Protein AF-A0A3C0A7H7-F1 (afdb_monomer_lite)

Sequence (108 aa):
REETQQPQPKNATREKEHKYDLIEKFINEKPKIKTLKNNTQQQNTPQEDSKPSNSLMTETLAKVYLQQKNYKKAIQAYKILILKNPEKSGFFADQIRAVEKLINTQES

Secondary structure (DSSP, 8-state):
----------HHHHHHHHHHHHHHHHHHH---------------------SPPGGG--HHHHHHHHHTT-HHHHHHHHHHHHHH-GGGHHHHHHHHHHHHHHHHHH--

Radius of gyration: 22.7 Å; chains: 1; bounding box: 66×71×39 Å

Structure (mmCIF, N/CA/C/O backbone):
data_AF-A0A3C0A7H7-F1
#
_entry.id   AF-A0A3C0A7H7-F1
#
loop_
_atom_site.group_PDB
_atom_site.id
_atom_site.type_symbol
_atom_site.label_atom_id
_atom_site.label_alt_id
_atom_site.label_comp_id
_atom_site.label_asym_id
_atom_site.label_entity_id
_atom_site.label_seq_id
_atom_site.pdbx_PDB_ins_code
_atom_site.Cartn_x
_atom_site.Cartn_y
_atom_site.Cartn_z
_atom_site.occupancy
_atom_site.B_iso_or_equiv
_atom_site.auth_seq_id
_atom_site.auth_comp_id
_atom_site.auth_asym_id
_atom_site.auth_atom_id
_atom_site.pdbx_PDB_model_num
ATOM 1 N N . ARG A 1 1 ? 44.644 -35.200 0.551 1.00 48.91 1 ARG A N 1
ATOM 2 C CA . ARG A 1 1 ? 43.244 -34.815 0.844 1.00 48.91 1 ARG A CA 1
ATOM 3 C C . ARG A 1 1 ? 43.272 -33.318 1.064 1.00 48.91 1 ARG A C 1
ATOM 5 O O . ARG A 1 1 ? 43.781 -32.895 2.088 1.00 48.91 1 ARG A O 1
ATOM 12 N N . GLU A 1 2 ? 42.888 -32.548 0.054 1.00 42.66 2 GLU A N 1
ATOM 13 C CA . GLU A 1 2 ? 42.773 -31.096 0.173 1.00 42.66 2 GLU A CA 1
ATOM 14 C C . GLU A 1 2 ? 41.460 -30.772 0.893 1.00 42.66 2 GLU A C 1
ATOM 16 O O . GLU A 1 2 ? 40.390 -31.191 0.453 1.00 42.66 2 GLU A O 1
ATOM 21 N N . GLU A 1 3 ? 41.547 -30.082 2.028 1.00 47.44 3 GLU A N 1
ATOM 22 C CA . GLU A 1 3 ? 40.398 -29.483 2.703 1.00 47.44 3 GLU A CA 1
ATOM 23 C C . GLU A 1 3 ? 40.114 -28.119 2.066 1.00 47.44 3 GLU A C 1
ATOM 25 O O . GLU A 1 3 ? 40.786 -27.124 2.328 1.00 47.44 3 GLU A O 1
ATOM 30 N N . THR A 1 4 ? 39.108 -28.065 1.196 1.00 38.62 4 THR A N 1
ATOM 31 C CA . THR A 1 4 ? 38.543 -26.813 0.682 1.00 38.62 4 THR A CA 1
ATOM 32 C C . THR A 1 4 ? 37.839 -26.043 1.801 1.00 38.62 4 THR A C 1
ATOM 34 O O . THR A 1 4 ? 36.732 -26.390 2.216 1.00 38.62 4 THR A O 1
ATOM 37 N N . GLN A 1 5 ? 38.464 -24.960 2.264 1.00 45.47 5 GLN A N 1
ATOM 38 C CA . GLN A 1 5 ? 37.854 -23.964 3.141 1.00 45.47 5 GLN A CA 1
ATOM 39 C C . GLN A 1 5 ? 36.931 -23.044 2.315 1.00 45.47 5 GLN A C 1
ATOM 41 O O . GLN A 1 5 ? 37.392 -22.263 1.485 1.00 45.47 5 GLN A O 1
ATOM 46 N N . GLN A 1 6 ? 35.615 -23.126 2.533 1.00 43.09 6 GLN A N 1
ATOM 47 C CA . GLN A 1 6 ? 34.636 -22.199 1.948 1.00 43.09 6 GLN A CA 1
ATOM 48 C C . GLN A 1 6 ? 34.679 -20.830 2.664 1.00 43.09 6 GLN A C 1
ATOM 50 O O . GLN A 1 6 ? 34.637 -20.796 3.898 1.00 43.09 6 GLN A O 1
ATOM 55 N N . PRO A 1 7 ? 34.698 -19.685 1.954 1.00 45.00 7 PRO A N 1
ATOM 56 C CA . PRO A 1 7 ? 34.554 -18.3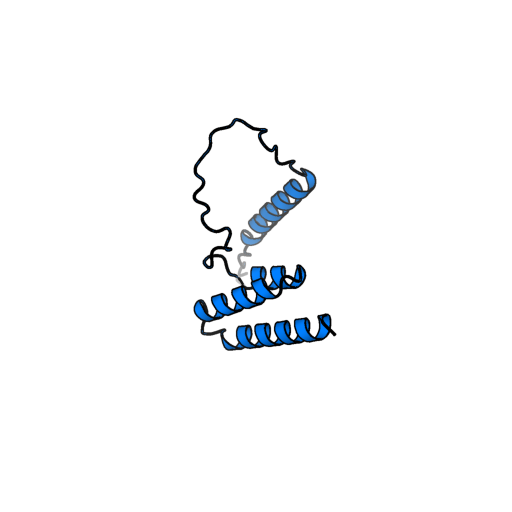72 2.576 1.00 45.00 7 PRO A CA 1
ATOM 57 C C . PRO A 1 7 ? 33.072 -18.053 2.844 1.00 45.00 7 PRO A C 1
ATOM 59 O O . PRO A 1 7 ? 32.287 -17.842 1.924 1.00 45.00 7 PRO A O 1
ATOM 62 N N . GLN A 1 8 ? 32.682 -17.986 4.120 1.00 52.12 8 GLN A N 1
ATOM 63 C CA . GLN A 1 8 ? 31.352 -17.519 4.535 1.00 52.12 8 GLN A CA 1
ATOM 64 C C . GLN A 1 8 ? 31.192 -15.987 4.375 1.00 52.12 8 GLN A C 1
ATOM 66 O O . GLN A 1 8 ? 32.139 -15.246 4.667 1.00 52.12 8 GLN A O 1
ATOM 71 N N . PRO A 1 9 ? 30.005 -15.475 3.981 1.00 45.09 9 PRO A N 1
ATOM 72 C CA . PRO A 1 9 ? 29.755 -14.055 3.723 1.00 45.09 9 PRO A CA 1
ATOM 73 C C . PRO A 1 9 ? 29.454 -13.295 5.028 1.00 45.09 9 PRO A C 1
ATOM 75 O O . PRO A 1 9 ? 28.311 -13.059 5.403 1.00 45.09 9 PRO A O 1
ATOM 78 N N . LYS A 1 10 ? 30.505 -12.882 5.733 1.00 54.34 10 LYS A N 1
ATOM 79 C CA . LYS A 1 10 ? 30.457 -12.219 7.055 1.00 54.34 10 LYS A CA 1
ATOM 80 C C . LYS A 1 10 ? 30.063 -10.728 7.042 1.00 54.34 10 LYS A C 1
ATOM 82 O O . LYS A 1 10 ? 29.903 -10.136 8.107 1.00 54.34 10 LYS A O 1
ATOM 87 N N . ASN A 1 11 ? 29.864 -10.120 5.868 1.00 54.22 11 ASN A N 1
ATOM 88 C CA . ASN A 1 11 ? 29.652 -8.668 5.749 1.00 54.22 11 ASN A CA 1
ATOM 89 C C . ASN A 1 11 ? 28.179 -8.233 5.639 1.00 54.22 11 ASN A C 1
ATOM 91 O O . ASN A 1 11 ? 27.854 -7.121 6.040 1.00 54.22 11 ASN A O 1
ATOM 95 N N . ALA A 1 12 ? 27.267 -9.087 5.160 1.00 54.72 12 ALA A N 1
ATOM 96 C CA . ALA A 1 12 ? 25.857 -8.709 4.981 1.00 54.72 12 ALA A CA 1
ATOM 97 C C . ALA A 1 12 ? 25.056 -8.657 6.300 1.00 54.72 12 ALA A C 1
ATOM 99 O O . ALA A 1 12 ? 24.012 -8.006 6.371 1.00 54.72 12 ALA A O 1
ATOM 100 N N . THR A 1 13 ? 25.528 -9.348 7.341 1.00 57.84 13 THR A N 1
ATOM 101 C CA . THR A 1 13 ? 24.860 -9.429 8.650 1.00 57.84 13 THR A CA 1
ATOM 102 C C . THR A 1 13 ? 25.094 -8.166 9.477 1.00 57.84 13 THR A C 1
ATOM 104 O O . THR A 1 13 ? 24.142 -7.610 10.017 1.00 57.84 13 THR A O 1
ATOM 107 N N . ARG A 1 14 ? 26.326 -7.639 9.460 1.00 63.53 14 ARG A N 1
ATOM 108 C CA . ARG A 1 14 ? 26.718 -6.458 10.246 1.00 63.53 14 ARG A CA 1
ATOM 109 C C . ARG A 1 14 ? 25.940 -5.207 9.850 1.00 63.53 14 ARG A C 1
ATOM 111 O O . ARG A 1 14 ? 25.470 -4.471 10.707 1.00 63.53 14 ARG A O 1
ATOM 118 N N . GLU A 1 15 ? 25.734 -4.974 8.553 1.00 68.25 15 GLU A N 1
ATOM 119 C CA . GLU A 1 15 ? 24.960 -3.810 8.100 1.00 68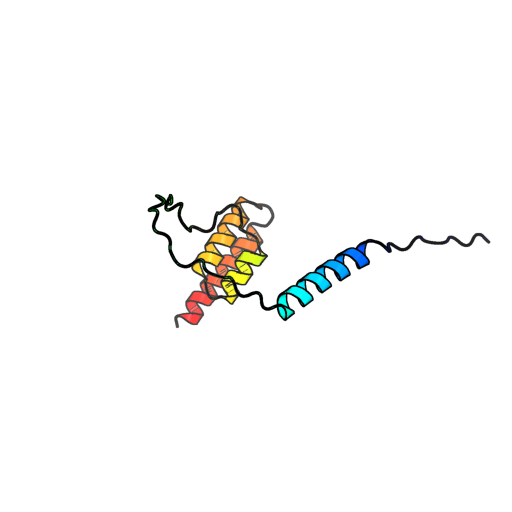.25 15 GLU A CA 1
ATOM 120 C C . GLU A 1 15 ? 23.484 -3.867 8.503 1.00 68.25 15 GLU A C 1
ATOM 122 O O . GLU A 1 15 ? 22.862 -2.825 8.712 1.00 68.25 15 GLU A O 1
ATOM 127 N N . LYS A 1 16 ? 22.901 -5.069 8.587 1.00 69.00 16 LYS A N 1
ATOM 128 C CA . LYS A 1 16 ? 21.521 -5.236 9.051 1.00 69.00 16 LYS A CA 1
ATOM 129 C C . LYS A 1 16 ? 21.433 -4.960 10.546 1.00 69.00 16 LYS A C 1
ATOM 131 O O . LYS A 1 16 ? 20.566 -4.189 10.938 1.00 69.00 16 LYS A O 1
ATOM 136 N N . GLU A 1 17 ? 22.349 -5.507 11.340 1.00 74.06 17 GLU A N 1
ATOM 137 C CA . GLU A 1 17 ? 22.434 -5.261 12.788 1.00 74.06 17 GLU A CA 1
ATOM 138 C C . GLU A 1 17 ? 22.562 -3.763 13.093 1.00 74.06 17 GLU A C 1
ATOM 140 O O . GLU A 1 17 ? 21.744 -3.214 13.826 1.00 74.06 17 GLU A O 1
ATOM 145 N N . HIS A 1 18 ? 23.459 -3.055 12.400 1.00 76.75 18 HIS A N 1
ATOM 146 C CA . HIS A 1 18 ? 23.602 -1.605 12.558 1.00 76.75 18 HIS A CA 1
ATOM 147 C C . HIS A 1 18 ? 22.331 -0.812 12.214 1.00 76.75 18 HIS A C 1
ATOM 149 O O . HIS A 1 18 ? 22.044 0.204 12.847 1.00 76.75 18 HIS A O 1
ATOM 155 N N . LYS A 1 19 ? 21.550 -1.250 11.217 1.00 76.62 19 LYS A N 1
ATOM 156 C CA . LYS A 1 19 ? 20.273 -0.605 10.867 1.00 76.62 19 LYS A CA 1
ATOM 157 C C . LYS A 1 19 ? 19.209 -0.858 11.935 1.00 76.62 19 LYS A C 1
ATOM 159 O O . LYS A 1 19 ? 18.469 0.068 12.255 1.00 76.62 19 LYS A O 1
ATOM 164 N N . TYR A 1 20 ? 19.149 -2.065 12.497 1.00 85.06 20 TYR A N 1
ATOM 165 C CA . TYR A 1 20 ? 18.241 -2.380 13.603 1.00 85.06 20 TYR A CA 1
ATOM 166 C C . TYR A 1 20 ? 18.574 -1.568 14.858 1.00 85.06 20 TYR A C 1
ATOM 168 O O . TYR A 1 20 ? 17.670 -0.977 15.445 1.00 85.06 20 TYR A O 1
ATOM 176 N N . ASP A 1 21 ? 19.856 -1.422 15.195 1.00 85.69 21 ASP A N 1
ATOM 177 C CA . ASP A 1 21 ? 20.290 -0.625 16.348 1.00 85.69 21 ASP A CA 1
ATOM 178 C C . ASP A 1 21 ? 19.887 0.853 16.235 1.00 85.69 21 ASP A C 1
ATOM 180 O O . ASP A 1 21 ? 19.507 1.483 17.223 1.00 85.69 21 ASP A O 1
ATOM 184 N N . LEU A 1 22 ? 19.952 1.430 15.031 1.00 83.69 22 LEU A N 1
ATOM 185 C CA . LEU A 1 22 ? 19.518 2.811 14.791 1.00 83.69 22 LEU A CA 1
ATOM 186 C C . LEU A 1 22 ? 18.003 2.974 14.946 1.00 83.69 22 LEU A C 1
ATOM 188 O O . LEU A 1 22 ? 17.547 3.996 15.462 1.00 83.69 22 LEU A O 1
ATOM 192 N N . ILE A 1 23 ? 17.228 1.971 14.529 1.00 82.75 23 ILE A N 1
ATOM 193 C CA . ILE A 1 23 ? 15.769 1.968 14.680 1.00 82.75 23 ILE A CA 1
ATOM 194 C C . ILE A 1 23 ? 15.394 1.861 16.164 1.00 82.75 23 ILE A C 1
ATOM 196 O O . ILE A 1 23 ? 14.577 2.648 16.639 1.00 82.75 23 ILE A O 1
ATOM 200 N N . GLU A 1 24 ? 16.028 0.957 16.912 1.00 84.94 24 GLU A N 1
ATOM 201 C CA . GLU A 1 24 ? 15.811 0.798 18.357 1.00 84.94 24 GLU A CA 1
ATOM 202 C C . GLU A 1 24 ? 16.156 2.074 19.131 1.00 84.94 24 GLU A C 1
ATOM 204 O O . GLU A 1 24 ? 15.384 2.537 19.975 1.00 84.94 24 GLU A O 1
ATOM 209 N N . LYS A 1 25 ? 17.284 2.715 18.805 1.00 86.12 25 LYS A N 1
ATOM 210 C CA . LYS A 1 25 ? 17.646 4.013 19.394 1.00 86.12 25 LYS A CA 1
ATOM 211 C C . LYS A 1 25 ? 16.594 5.078 19.104 1.00 86.12 25 LYS A C 1
ATOM 213 O O . LYS A 1 25 ? 16.183 5.784 20.018 1.00 86.12 25 LYS A O 1
ATOM 218 N N . PHE A 1 26 ? 16.093 5.147 17.873 1.00 84.19 26 PHE A N 1
ATOM 219 C CA . PHE A 1 26 ? 15.071 6.119 17.488 1.00 84.19 26 PHE A CA 1
ATOM 220 C C . PHE A 1 26 ? 13.738 5.923 18.234 1.00 84.19 26 PHE A C 1
ATOM 222 O O . PHE A 1 26 ? 13.127 6.897 18.679 1.00 84.19 26 PHE A O 1
ATOM 229 N N . ILE A 1 27 ? 13.290 4.673 18.408 1.00 82.69 27 ILE A N 1
ATOM 230 C CA . ILE A 1 27 ? 12.067 4.350 19.162 1.00 82.69 27 ILE A CA 1
ATOM 231 C C . ILE A 1 27 ? 12.222 4.734 20.641 1.00 82.69 27 ILE A C 1
ATOM 233 O O . ILE A 1 27 ? 11.293 5.292 21.234 1.00 82.69 27 ILE A O 1
ATOM 237 N N . ASN A 1 28 ? 13.398 4.485 21.224 1.00 81.25 28 ASN A N 1
ATOM 238 C CA . ASN A 1 28 ? 13.688 4.792 22.624 1.00 81.25 28 ASN A CA 1
ATOM 239 C C . ASN A 1 28 ? 13.865 6.295 22.889 1.00 81.25 28 ASN A C 1
ATOM 241 O O . ASN A 1 28 ? 13.389 6.795 23.908 1.00 81.25 28 ASN A O 1
ATOM 245 N N . GLU A 1 29 ? 14.487 7.033 21.967 1.00 79.06 29 GLU A N 1
ATOM 246 C CA . GLU A 1 29 ? 14.738 8.471 22.124 1.00 79.06 29 GLU A CA 1
ATOM 247 C C . GLU A 1 29 ? 13.469 9.331 22.022 1.00 79.06 29 GLU A C 1
ATOM 249 O O . GLU A 1 29 ? 13.505 10.494 22.429 1.00 79.06 29 GLU A O 1
ATOM 254 N N . LYS A 1 30 ? 12.346 8.782 21.517 1.00 69.50 30 LYS A N 1
ATOM 255 C CA . LYS A 1 30 ? 11.048 9.473 21.325 1.00 69.50 30 LYS A CA 1
ATOM 256 C C . LYS A 1 30 ? 11.230 10.962 20.983 1.00 69.50 30 LYS A C 1
ATOM 258 O O . LYS A 1 30 ? 10.734 11.827 21.721 1.00 69.50 30 LYS A O 1
ATOM 263 N N . PRO A 1 31 ? 11.974 11.289 19.910 1.00 74.44 31 PRO A N 1
ATOM 264 C CA . PRO A 1 31 ? 12.391 12.657 19.657 1.00 74.44 31 PRO A CA 1
ATOM 265 C C . PRO A 1 31 ? 11.162 13.554 19.484 1.00 74.44 31 PRO A C 1
ATOM 267 O O . PRO A 1 31 ? 10.349 13.377 18.577 1.00 74.44 31 PRO A O 1
ATOM 270 N N . LYS A 1 32 ? 11.005 14.531 20.383 1.00 69.12 32 LYS A N 1
ATOM 271 C CA . LYS A 1 32 ? 9.951 15.544 20.271 1.00 69.12 32 LYS A CA 1
ATOM 272 C C . LYS A 1 32 ? 10.369 16.562 19.215 1.00 69.12 32 LYS A C 1
ATOM 274 O O . LYS A 1 32 ? 11.349 17.282 19.402 1.00 69.12 32 LYS A O 1
ATOM 279 N N . ILE A 1 33 ? 9.604 16.654 18.130 1.00 68.56 33 ILE A N 1
ATOM 280 C CA . ILE A 1 33 ? 9.783 17.688 17.106 1.00 68.56 33 ILE A CA 1
ATOM 281 C C . ILE A 1 33 ? 9.476 19.040 17.758 1.00 68.56 33 ILE A C 1
ATOM 283 O O . ILE A 1 33 ? 8.327 19.338 18.087 1.00 68.56 33 ILE A O 1
ATOM 287 N N . LYS A 1 34 ? 10.506 19.862 17.986 1.00 59.94 34 LYS A N 1
ATOM 288 C CA . LYS A 1 34 ? 10.313 21.243 18.438 1.00 59.94 34 LYS A CA 1
ATOM 289 C C . LYS A 1 34 ? 9.719 22.035 17.277 1.00 59.94 34 LYS A C 1
ATOM 291 O O . LYS A 1 34 ? 10.432 22.405 16.350 1.00 59.94 34 LYS A O 1
ATOM 296 N N . THR A 1 35 ? 8.420 22.306 17.320 1.00 57.41 35 THR A N 1
ATOM 297 C CA . THR A 1 35 ? 7.806 23.286 16.421 1.00 57.41 35 THR A CA 1
ATOM 298 C C . THR A 1 35 ? 8.331 24.665 16.815 1.00 57.41 35 THR A C 1
ATOM 300 O O . THR A 1 35 ? 8.043 25.134 17.922 1.00 57.41 35 THR A O 1
ATOM 303 N N . LEU A 1 36 ? 9.129 25.304 15.954 1.00 58.00 36 LEU A N 1
ATOM 304 C CA . LEU A 1 36 ? 9.498 26.707 16.140 1.00 58.00 36 LEU A CA 1
ATOM 305 C C . LEU A 1 36 ? 8.207 27.529 16.156 1.00 58.00 36 LEU A C 1
ATOM 307 O O . LEU A 1 36 ? 7.502 27.623 15.154 1.00 58.00 36 LEU A O 1
ATOM 311 N N . LYS A 1 37 ? 7.878 28.090 17.320 1.00 57.88 37 LYS A N 1
ATOM 312 C CA . LYS A 1 37 ? 6.781 29.041 17.452 1.00 57.88 37 LYS A CA 1
ATOM 313 C C . LYS A 1 37 ? 7.184 30.323 16.726 1.00 57.88 37 LYS A C 1
ATOM 315 O O . LYS A 1 37 ? 8.076 31.025 17.180 1.00 57.88 37 LYS A O 1
ATOM 320 N N . ASN A 1 38 ? 6.501 30.568 15.613 1.00 56.00 38 ASN A N 1
ATOM 321 C CA . ASN A 1 38 ? 6.104 31.864 15.074 1.00 56.00 38 ASN A CA 1
ATOM 322 C C . ASN A 1 38 ? 7.180 32.960 15.069 1.00 56.00 38 ASN A C 1
ATOM 324 O O . ASN A 1 38 ? 7.334 33.700 16.037 1.00 56.00 38 ASN A O 1
ATOM 328 N N . ASN A 1 39 ? 7.789 33.180 13.905 1.00 50.84 39 ASN A N 1
ATOM 329 C CA . ASN A 1 39 ? 8.020 34.552 13.482 1.00 50.84 39 ASN A CA 1
ATOM 330 C C . ASN A 1 39 ? 7.454 34.727 12.074 1.00 50.84 39 ASN A C 1
ATOM 332 O O . ASN A 1 39 ? 7.833 34.036 11.131 1.00 50.84 39 ASN A O 1
ATOM 336 N N . THR A 1 40 ? 6.459 35.596 11.998 1.00 55.00 40 THR A N 1
ATOM 337 C CA . THR A 1 40 ? 5.748 36.051 10.811 1.00 55.00 40 THR A CA 1
ATOM 338 C C . THR A 1 40 ? 6.723 36.554 9.756 1.00 55.00 40 THR A C 1
ATOM 340 O O . THR A 1 40 ? 7.154 37.700 9.789 1.00 55.00 40 THR A O 1
ATOM 343 N N . GLN A 1 41 ? 7.011 35.718 8.771 1.00 52.28 41 GLN A N 1
ATOM 344 C CA . GLN A 1 41 ? 7.174 36.187 7.409 1.00 52.28 41 GLN A CA 1
ATOM 345 C C . GLN A 1 41 ? 6.223 35.357 6.572 1.00 52.28 41 GLN A C 1
ATOM 347 O O . GLN A 1 41 ? 6.276 34.128 6.597 1.00 52.28 41 GLN A O 1
ATOM 352 N N . GLN A 1 42 ? 5.306 36.050 5.904 1.00 56.19 42 GLN A N 1
ATOM 353 C CA . GLN A 1 42 ? 4.465 35.498 4.858 1.00 56.19 42 GLN A CA 1
ATOM 354 C C . GLN A 1 42 ? 5.402 35.001 3.757 1.00 56.19 42 GLN A C 1
ATOM 356 O O . GLN A 1 42 ? 5.713 35.706 2.803 1.00 56.19 42 GLN A O 1
ATOM 361 N N . GLN A 1 43 ? 5.934 33.797 3.930 1.00 51.12 43 GLN A N 1
ATOM 362 C CA . GLN A 1 43 ? 6.454 33.060 2.809 1.00 51.12 43 GLN A CA 1
ATOM 363 C C . GLN A 1 43 ? 5.211 32.729 2.005 1.00 51.12 43 GLN A C 1
ATOM 365 O O . GLN A 1 43 ? 4.338 32.006 2.485 1.00 51.12 43 GLN A O 1
ATOM 370 N N . ASN A 1 44 ? 5.111 33.320 0.816 1.00 53.72 44 ASN A N 1
ATOM 371 C CA . ASN A 1 44 ? 4.344 32.744 -0.271 1.00 53.72 44 ASN A CA 1
ATOM 372 C C . ASN A 1 44 ? 4.876 31.324 -0.436 1.00 53.72 44 ASN A C 1
ATOM 374 O O . ASN A 1 44 ? 5.799 31.081 -1.206 1.00 53.72 44 ASN A O 1
ATOM 378 N N . THR A 1 45 ? 4.355 30.397 0.362 1.00 54.19 45 THR A N 1
ATOM 379 C CA . THR A 1 45 ? 4.466 28.987 0.079 1.00 54.19 45 THR A CA 1
ATOM 380 C C . THR A 1 45 ? 3.817 28.873 -1.283 1.00 54.19 45 THR A C 1
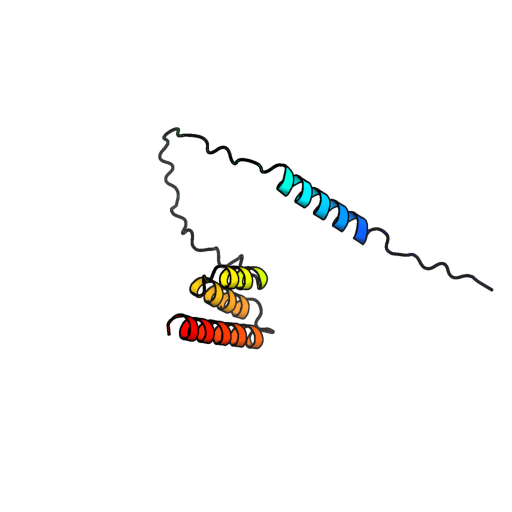ATOM 382 O O . THR A 1 45 ? 2.632 29.215 -1.397 1.00 54.19 45 THR A O 1
ATOM 385 N N . PRO A 1 46 ? 4.517 28.410 -2.330 1.00 50.22 46 PRO A N 1
ATOM 386 C CA . PRO A 1 46 ? 3.785 27.689 -3.336 1.00 50.22 46 PRO A CA 1
ATOM 387 C C . PRO A 1 46 ? 2.983 26.678 -2.526 1.00 50.22 46 PRO A C 1
ATOM 389 O O . PRO A 1 46 ? 3.546 25.860 -1.792 1.00 50.22 46 PRO A O 1
ATOM 392 N N . GLN A 1 47 ? 1.665 26.801 -2.566 1.00 51.62 47 GLN A N 1
ATOM 393 C CA . GLN A 1 47 ? 0.777 25.702 -2.257 1.00 51.62 47 GLN A CA 1
ATOM 394 C C . GLN A 1 47 ? 1.031 24.675 -3.371 1.00 51.62 47 GLN A C 1
ATOM 396 O O . GLN A 1 47 ? 0.185 24.443 -4.223 1.00 51.62 47 GLN A O 1
ATOM 401 N N . GLU A 1 48 ? 2.263 24.163 -3.442 1.00 53.62 48 GLU A N 1
ATOM 402 C CA . GLU A 1 48 ? 2.673 23.024 -4.233 1.00 53.62 48 GLU A CA 1
ATOM 403 C C . GLU A 1 48 ? 1.917 21.902 -3.570 1.00 53.62 48 GLU A C 1
ATOM 405 O O . GLU A 1 48 ? 2.278 21.419 -2.494 1.00 53.62 48 GLU A O 1
ATOM 410 N N . ASP A 1 49 ? 0.737 21.689 -4.143 1.00 50.56 49 ASP A N 1
ATOM 411 C CA . ASP A 1 49 ? -0.204 20.637 -3.882 1.00 50.56 49 ASP A CA 1
ATOM 412 C C . ASP A 1 49 ? 0.418 19.571 -2.983 1.00 50.56 49 ASP A C 1
ATOM 414 O O . ASP A 1 49 ? 1.256 18.784 -3.421 1.00 50.56 49 ASP A O 1
ATOM 418 N N . SER A 1 50 ? -0.057 19.457 -1.740 1.00 55.50 50 SER A N 1
ATOM 419 C CA . SER A 1 50 ? 0.157 18.256 -0.916 1.00 55.50 50 SER A CA 1
ATOM 420 C C . SER A 1 50 ? -0.517 17.012 -1.532 1.00 55.50 50 SER A C 1
ATOM 422 O O . SER A 1 50 ? -0.967 16.104 -0.828 1.00 55.50 50 SER A O 1
ATOM 424 N N . LYS A 1 51 ? -0.625 16.950 -2.865 1.00 56.88 51 LYS A N 1
ATOM 425 C CA . LYS A 1 51 ? -0.790 15.719 -3.605 1.00 56.88 51 LYS A CA 1
ATOM 426 C C . LYS A 1 51 ? 0.458 14.892 -3.326 1.00 56.88 51 LYS A C 1
ATOM 428 O O . LYS A 1 51 ? 1.568 15.367 -3.561 1.00 56.88 51 LYS A O 1
ATOM 433 N N . PRO A 1 52 ? 0.302 13.664 -2.808 1.00 56.25 52 PRO A N 1
ATOM 434 C CA . PRO A 1 52 ? 1.435 12.767 -2.685 1.00 56.25 52 PRO A CA 1
ATOM 435 C C . PRO A 1 52 ? 2.085 12.680 -4.063 1.00 56.25 52 PRO A C 1
ATOM 437 O O . PRO A 1 52 ? 1.409 12.368 -5.044 1.00 56.25 52 PRO A O 1
ATOM 440 N N . SER A 1 53 ? 3.364 13.039 -4.149 1.00 60.59 53 SER A N 1
ATOM 441 C CA . SER A 1 53 ? 4.070 13.044 -5.419 1.00 60.59 53 SER A CA 1
ATOM 442 C C . SER A 1 53 ? 3.956 11.645 -6.025 1.00 60.59 53 SER A C 1
ATOM 444 O O . SER A 1 53 ? 4.371 10.650 -5.428 1.00 60.59 53 SER A O 1
ATOM 446 N N . ASN A 1 54 ? 3.366 11.550 -7.223 1.00 62.47 54 ASN A N 1
ATOM 447 C CA . ASN A 1 54 ? 3.174 10.280 -7.939 1.00 62.47 54 ASN A CA 1
ATOM 448 C C . ASN A 1 54 ? 4.500 9.506 -8.112 1.00 62.47 54 ASN A C 1
ATOM 450 O O . ASN A 1 54 ? 4.512 8.297 -8.342 1.00 62.47 54 ASN A O 1
ATOM 454 N N . SER A 1 55 ? 5.630 10.203 -7.964 1.00 60.25 55 SER A N 1
ATOM 455 C CA . SER A 1 55 ? 6.973 9.639 -7.977 1.00 60.25 55 SER A CA 1
ATOM 456 C C . SER A 1 55 ? 7.242 8.647 -6.829 1.00 60.25 55 SER A C 1
ATOM 458 O O . SER A 1 55 ? 7.942 7.661 -7.061 1.00 60.25 55 SER A O 1
ATOM 460 N N . LEU A 1 56 ? 6.634 8.804 -5.642 1.00 68.12 56 LEU A N 1
ATOM 461 C CA . LEU A 1 56 ? 6.908 7.971 -4.453 1.00 68.12 56 LEU A CA 1
ATOM 462 C C . LEU A 1 56 ? 5.954 6.766 -4.284 1.00 68.12 56 LEU A C 1
ATOM 464 O O . LEU A 1 56 ? 5.866 6.179 -3.209 1.00 68.12 56 LEU A O 1
ATOM 468 N N . MET A 1 57 ? 5.214 6.355 -5.316 1.00 79.94 57 MET A N 1
ATOM 469 C CA . MET A 1 57 ? 4.324 5.191 -5.183 1.00 79.94 57 MET A CA 1
ATOM 470 C C . MET A 1 57 ? 5.106 3.872 -5.227 1.00 79.94 57 MET A C 1
ATOM 472 O O . MET A 1 57 ? 5.813 3.592 -6.196 1.00 79.94 57 MET A O 1
ATOM 476 N N . THR A 1 58 ? 4.953 3.061 -4.177 1.00 88.81 58 THR A N 1
ATOM 477 C CA . THR A 1 58 ? 5.530 1.714 -4.018 1.00 88.81 58 THR A CA 1
ATOM 478 C C . THR A 1 58 ? 4.458 0.734 -3.539 1.00 88.81 58 THR A C 1
ATOM 480 O O . THR A 1 58 ? 3.447 1.146 -2.966 1.00 88.81 58 THR A O 1
ATOM 483 N N . GLU A 1 59 ? 4.665 -0.569 -3.748 1.00 88.25 59 GLU A N 1
ATOM 484 C CA . GLU A 1 59 ? 3.730 -1.609 -3.288 1.00 88.25 59 GLU A CA 1
ATOM 485 C C . GLU A 1 59 ? 3.480 -1.516 -1.773 1.00 88.25 59 GLU A C 1
ATOM 487 O O . GLU A 1 59 ? 2.340 -1.582 -1.312 1.00 88.25 59 GLU A O 1
ATOM 492 N N . THR A 1 60 ? 4.540 -1.286 -0.995 1.00 91.31 60 THR A N 1
ATOM 493 C CA . THR A 1 60 ? 4.458 -1.102 0.458 1.00 91.31 60 THR A CA 1
ATOM 494 C C . THR A 1 60 ? 3.612 0.110 0.824 1.00 91.31 60 THR A C 1
ATOM 496 O O . THR A 1 60 ? 2.767 0.011 1.710 1.00 91.31 60 THR A O 1
ATOM 499 N N . LEU A 1 61 ? 3.776 1.236 0.123 1.00 90.19 61 LEU A N 1
ATOM 500 C CA . LEU A 1 61 ? 2.976 2.432 0.383 1.00 90.19 61 LEU A CA 1
ATOM 501 C C . LEU A 1 61 ? 1.484 2.188 0.101 1.00 90.19 61 LEU A C 1
ATOM 503 O O . LEU A 1 61 ? 0.639 2.579 0.905 1.00 90.19 61 LEU A O 1
ATOM 507 N N . ALA A 1 62 ? 1.154 1.479 -0.984 1.00 90.62 62 ALA A N 1
ATOM 508 C CA . ALA A 1 62 ? -0.225 1.091 -1.280 1.00 90.62 62 ALA A CA 1
ATOM 509 C C . ALA A 1 62 ? -0.823 0.210 -0.166 1.00 90.62 62 ALA A C 1
ATOM 511 O O . ALA A 1 62 ? -1.951 0.447 0.269 1.00 90.62 62 ALA A O 1
ATOM 512 N N . LYS A 1 63 ? -0.049 -0.752 0.360 1.00 91.06 63 LYS A N 1
ATOM 513 C CA . LYS A 1 63 ? -0.453 -1.579 1.511 1.00 91.06 63 LYS A CA 1
ATOM 514 C C . LYS A 1 63 ? -0.669 -0.746 2.772 1.00 91.06 63 LYS A C 1
ATOM 516 O O . LYS A 1 63 ? -1.683 -0.925 3.438 1.00 91.06 63 LYS A O 1
ATOM 521 N N . VAL A 1 64 ? 0.230 0.191 3.077 1.00 92.69 64 VAL A N 1
ATOM 522 C CA . VAL A 1 64 ? 0.080 1.107 4.219 1.00 92.69 64 VAL A CA 1
ATOM 523 C C . VAL A 1 64 ? -1.213 1.916 4.100 1.00 92.69 64 VAL A C 1
ATOM 525 O O . VAL A 1 64 ? -1.947 2.020 5.080 1.00 92.69 64 VAL A O 1
ATOM 528 N N . TYR A 1 65 ? -1.562 2.409 2.906 1.00 93.06 65 TYR A N 1
ATOM 529 C CA . TYR A 1 65 ? -2.842 3.095 2.702 1.00 93.06 65 TYR A CA 1
ATOM 530 C C . TYR A 1 65 ? -4.056 2.199 2.974 1.00 93.06 65 TYR A C 1
ATOM 532 O O . TYR A 1 65 ? -5.032 2.681 3.546 1.00 93.06 65 TYR A O 1
ATOM 540 N N . LEU A 1 66 ? -3.999 0.905 2.643 1.00 90.94 66 LEU A N 1
ATOM 541 C CA . LEU A 1 66 ? -5.065 -0.043 2.997 1.00 90.94 66 LEU A CA 1
ATOM 542 C C . LEU A 1 66 ? -5.182 -0.264 4.503 1.00 90.94 66 LEU A C 1
ATOM 544 O O . LEU A 1 66 ? -6.293 -0.260 5.026 1.00 90.94 66 LEU A O 1
ATOM 548 N N . GLN A 1 67 ? -4.053 -0.405 5.201 1.00 89.31 67 GLN A N 1
ATOM 549 C CA . GLN A 1 67 ? -4.034 -0.538 6.663 1.00 89.31 67 GLN A CA 1
ATOM 550 C C . GLN A 1 67 ? -4.627 0.699 7.347 1.00 89.31 67 GLN A C 1
ATOM 552 O O . GLN A 1 67 ? -5.357 0.590 8.326 1.00 89.31 67 GLN A O 1
ATOM 557 N N . GLN A 1 68 ? -4.373 1.880 6.781 1.00 91.81 68 GLN A N 1
ATOM 558 C CA . GLN A 1 68 ? -4.932 3.154 7.237 1.00 91.81 68 GLN A CA 1
ATOM 559 C C . GLN A 1 68 ? -6.391 3.381 6.795 1.00 91.81 68 GLN A C 1
ATOM 561 O O . GLN A 1 68 ? -6.912 4.478 6.989 1.00 91.81 68 GLN A O 1
ATOM 566 N N . LYS A 1 69 ? -7.044 2.392 6.162 1.00 89.56 69 LYS A N 1
ATOM 567 C CA . LYS A 1 69 ? -8.389 2.494 5.559 1.00 89.56 69 LYS A CA 1
ATOM 568 C C . LYS A 1 69 ? -8.536 3.628 4.534 1.00 89.56 69 LYS A C 1
ATOM 570 O O . LYS A 1 69 ? -9.637 4.059 4.204 1.00 89.56 69 LYS A O 1
ATOM 575 N N . ASN A 1 70 ? -7.427 4.114 3.978 1.00 90.56 70 ASN A N 1
ATOM 576 C CA . ASN A 1 70 ? -7.430 5.141 2.945 1.00 90.56 70 ASN A CA 1
ATOM 577 C C . ASN A 1 70 ? -7.489 4.504 1.551 1.00 90.56 70 ASN A C 1
ATOM 579 O O . ASN A 1 70 ? -6.517 4.498 0.789 1.00 90.56 70 ASN A O 1
ATOM 583 N N . TYR A 1 71 ? -8.654 3.954 1.212 1.00 91.50 71 TYR A N 1
ATOM 584 C CA . TYR A 1 71 ? -8.823 3.157 -0.002 1.00 91.50 71 TYR A CA 1
ATOM 585 C C . TYR A 1 71 ? -8.635 3.965 -1.292 1.00 91.50 71 TYR A C 1
ATOM 587 O O . TYR A 1 71 ? -8.037 3.475 -2.248 1.00 91.50 71 TYR A O 1
ATOM 595 N N . LYS A 1 72 ? -9.056 5.237 -1.307 1.00 90.81 72 LYS A N 1
ATOM 596 C CA . LYS A 1 72 ? -8.889 6.127 -2.470 1.00 90.81 72 LYS A CA 1
ATOM 597 C C . LYS A 1 72 ? -7.412 6.302 -2.838 1.00 90.81 72 LYS A C 1
ATOM 599 O O . LYS A 1 72 ? -7.053 6.176 -4.009 1.00 90.81 72 LYS A O 1
ATOM 604 N N . LYS A 1 73 ? -6.546 6.539 -1.843 1.00 90.44 73 LYS A N 1
ATOM 605 C CA . LYS A 1 73 ? -5.095 6.658 -2.064 1.00 90.44 73 LYS A CA 1
ATOM 606 C C . LYS A 1 73 ? -4.456 5.319 -2.426 1.00 90.44 73 LYS A C 1
ATOM 608 O O . LYS A 1 73 ? -3.585 5.291 -3.290 1.00 90.44 73 LYS A O 1
ATOM 613 N N . ALA A 1 74 ? -4.917 4.214 -1.838 1.00 91.94 74 ALA A N 1
ATOM 614 C CA . ALA A 1 74 ? -4.433 2.881 -2.194 1.00 91.94 74 ALA A CA 1
ATOM 615 C C . ALA A 1 74 ? -4.709 2.541 -3.670 1.00 91.94 74 ALA A C 1
ATOM 617 O O . ALA A 1 74 ? -3.803 2.109 -4.381 1.00 91.94 74 ALA A O 1
ATOM 618 N N . ILE A 1 75 ? -5.925 2.808 -4.162 1.00 92.62 75 ILE A N 1
ATOM 619 C CA . ILE A 1 75 ? -6.292 2.592 -5.571 1.00 92.62 75 ILE A CA 1
ATOM 620 C C . ILE A 1 75 ? -5.432 3.461 -6.496 1.00 92.62 75 ILE A C 1
ATOM 622 O O . ILE A 1 75 ? -4.926 2.972 -7.506 1.00 92.62 75 ILE A O 1
ATOM 626 N N . GLN A 1 76 ? -5.228 4.738 -6.158 1.00 92.25 76 GLN A N 1
ATOM 627 C CA . GLN A 1 76 ? -4.356 5.623 -6.938 1.00 92.25 76 GLN A CA 1
ATOM 628 C C . GLN A 1 76 ? -2.911 5.114 -6.985 1.00 92.25 76 GLN A C 1
ATOM 630 O O . GLN A 1 76 ? -2.312 5.088 -8.060 1.00 92.25 76 GLN A O 1
ATOM 635 N N . ALA A 1 77 ? -2.371 4.653 -5.854 1.00 91.62 77 ALA A N 1
ATOM 636 C CA . ALA A 1 77 ? -1.033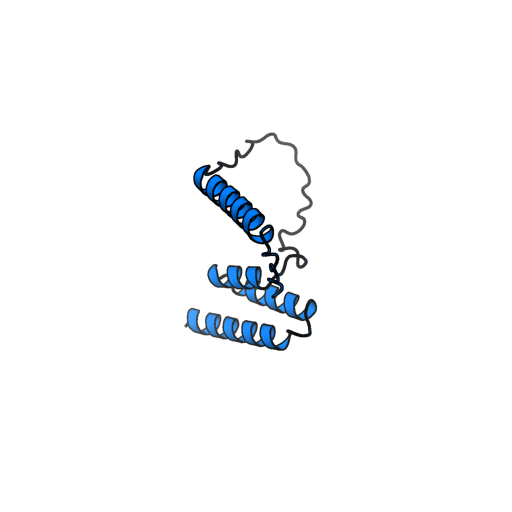 4.080 -5.791 1.00 91.62 77 ALA A CA 1
ATOM 637 C C . ALA A 1 77 ? -0.902 2.849 -6.703 1.00 91.62 77 ALA A C 1
ATOM 639 O O . ALA A 1 77 ? 0.046 2.777 -7.484 1.00 91.62 77 ALA A O 1
ATOM 640 N N . TYR A 1 78 ? -1.874 1.929 -6.688 1.00 93.25 78 TYR A N 1
ATOM 641 C CA . TYR A 1 78 ? -1.873 0.771 -7.589 1.00 93.25 78 TYR A CA 1
ATOM 642 C C . TYR A 1 78 ? -1.966 1.167 -9.066 1.00 93.25 78 TYR A C 1
ATOM 644 O O . TYR A 1 78 ? -1.230 0.620 -9.885 1.00 93.25 78 TYR A O 1
ATOM 652 N N . LYS A 1 79 ? -2.788 2.164 -9.415 1.00 92.31 79 LYS A N 1
ATOM 653 C CA . LYS A 1 79 ? -2.859 2.689 -10.791 1.00 92.31 79 LYS A CA 1
ATOM 654 C C . LYS A 1 79 ? -1.513 3.240 -11.262 1.00 92.31 79 LYS A C 1
ATOM 656 O O . LYS A 1 79 ? -1.090 2.957 -12.377 1.00 92.31 79 LYS A O 1
ATOM 661 N N . ILE A 1 80 ? -0.809 3.977 -10.404 1.00 91.38 80 ILE A N 1
ATOM 662 C CA . ILE A 1 80 ? 0.526 4.500 -10.721 1.00 91.38 80 ILE A CA 1
ATOM 663 C C . ILE A 1 80 ? 1.546 3.358 -10.854 1.00 91.38 80 ILE A C 1
ATOM 665 O O . ILE A 1 80 ? 2.400 3.393 -11.739 1.00 91.38 80 ILE A O 1
ATOM 669 N N . LEU A 1 81 ? 1.448 2.319 -10.020 1.00 90.81 81 LEU A N 1
ATOM 670 C CA . LEU A 1 81 ? 2.330 1.151 -10.090 1.00 90.81 81 LEU A CA 1
ATOM 671 C C . LEU A 1 81 ? 2.152 0.334 -11.371 1.00 90.81 81 LEU A C 1
ATOM 673 O O . LEU A 1 81 ? 3.152 -0.175 -11.871 1.00 90.81 81 LEU A O 1
ATOM 677 N N . ILE A 1 82 ? 0.935 0.259 -11.922 1.00 93.00 82 ILE A N 1
ATOM 678 C CA . ILE A 1 82 ? 0.669 -0.341 -13.241 1.00 93.00 82 ILE A CA 1
ATOM 679 C C . ILE A 1 82 ? 1.440 0.406 -14.331 1.00 93.00 82 ILE A C 1
ATOM 681 O O . ILE A 1 82 ? 2.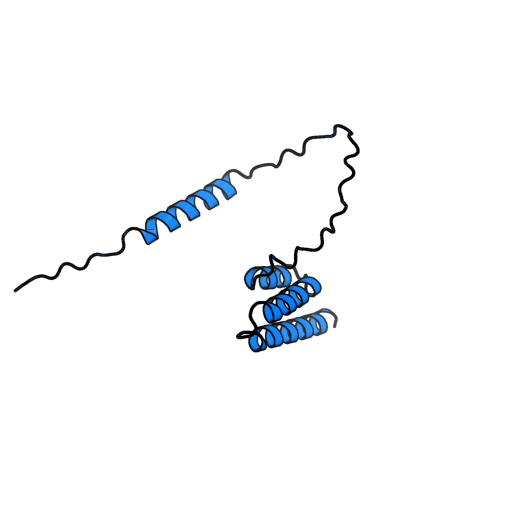101 -0.224 -15.150 1.00 93.00 82 ILE A O 1
ATOM 685 N N . LEU A 1 83 ? 1.392 1.743 -14.313 1.00 89.62 83 LEU A N 1
ATOM 686 C CA . LEU A 1 83 ? 2.093 2.577 -15.295 1.00 89.62 83 LEU A CA 1
ATOM 687 C C . LEU A 1 83 ? 3.616 2.458 -15.171 1.00 89.62 83 LEU A C 1
ATOM 689 O O . LEU A 1 83 ? 4.319 2.480 -16.175 1.00 89.62 83 LEU A O 1
ATOM 693 N N . LYS A 1 84 ? 4.130 2.318 -13.944 1.00 88.81 84 LYS A N 1
ATOM 694 C CA . LYS A 1 84 ? 5.568 2.151 -13.688 1.00 88.81 84 LYS A CA 1
ATOM 695 C C . LYS A 1 84 ? 6.086 0.739 -13.971 1.00 88.81 84 LYS A C 1
ATOM 697 O O . LYS A 1 84 ? 7.240 0.597 -14.353 1.00 88.81 84 LYS A O 1
ATOM 702 N N . ASN A 1 85 ? 5.277 -0.293 -13.731 1.00 90.56 85 ASN A N 1
ATOM 703 C CA . ASN A 1 85 ? 5.680 -1.699 -13.811 1.00 90.56 85 ASN A CA 1
ATOM 704 C C . ASN A 1 85 ? 4.626 -2.504 -14.594 1.00 90.56 85 ASN A C 1
ATOM 706 O O . ASN A 1 85 ? 3.868 -3.278 -13.994 1.00 90.56 85 ASN A O 1
ATOM 710 N N . PRO A 1 86 ? 4.559 -2.344 -15.926 1.00 90.56 86 PRO A N 1
ATOM 711 C CA . PRO A 1 86 ? 3.527 -2.979 -16.746 1.00 90.56 86 PRO A CA 1
ATOM 712 C C . PRO A 1 86 ? 3.571 -4.514 -16.691 1.00 90.56 86 PRO A C 1
ATOM 714 O O . PRO A 1 86 ? 2.528 -5.154 -16.801 1.00 90.56 86 PRO A O 1
ATOM 717 N N . GLU A 1 87 ? 4.735 -5.114 -16.424 1.00 92.75 87 GLU A N 1
ATOM 718 C CA . GLU A 1 87 ? 4.891 -6.568 -16.248 1.00 92.75 87 GLU A CA 1
ATOM 719 C C . GLU A 1 87 ? 4.046 -7.127 -15.094 1.00 92.75 87 GLU A C 1
ATOM 721 O O . GLU A 1 87 ? 3.558 -8.251 -15.153 1.00 92.75 87 GLU A O 1
ATOM 726 N N . LYS A 1 88 ? 3.833 -6.322 -14.046 1.00 91.88 88 LYS A N 1
ATOM 727 C CA . LYS A 1 88 ? 3.011 -6.679 -12.878 1.00 91.88 88 LYS A CA 1
ATOM 728 C C . LYS A 1 88 ? 1.612 -6.062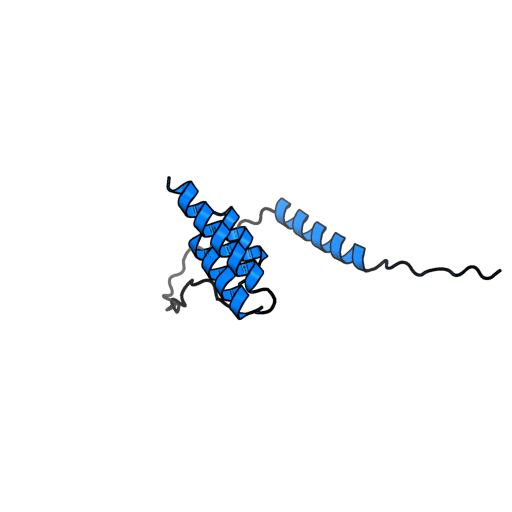 -12.937 1.00 91.88 88 LYS A C 1
ATOM 730 O O . LYS A 1 88 ? 0.901 -6.050 -11.934 1.00 91.88 88 LYS A O 1
ATOM 735 N N . SER A 1 89 ? 1.201 -5.543 -14.093 1.00 89.31 89 SER A N 1
ATOM 736 C CA . SER A 1 89 ? -0.080 -4.846 -14.255 1.00 89.31 89 SER A CA 1
ATOM 737 C C . SER A 1 89 ? -1.281 -5.692 -13.827 1.00 89.31 89 SER A C 1
ATOM 739 O O . SER A 1 89 ? -2.135 -5.194 -13.096 1.00 89.31 89 SER A O 1
ATOM 741 N N . GLY A 1 90 ? -1.313 -6.974 -14.209 1.00 93.25 90 GLY A N 1
ATOM 742 C CA . GLY A 1 90 ? -2.376 -7.907 -13.822 1.00 93.25 90 GLY A CA 1
ATOM 743 C C . GLY A 1 90 ? -2.512 -8.046 -12.305 1.00 93.25 90 GLY A C 1
ATOM 744 O O . GLY A 1 90 ? -3.601 -7.880 -11.764 1.00 93.25 90 GLY A O 1
ATOM 745 N N . PHE A 1 91 ? -1.386 -8.217 -11.605 1.00 93.69 91 PHE A N 1
ATOM 746 C CA . PHE A 1 91 ? -1.364 -8.294 -10.144 1.00 93.69 91 PHE A CA 1
ATOM 747 C C . PHE A 1 91 ? -1.960 -7.037 -9.493 1.00 93.69 91 PHE A C 1
ATOM 749 O O . PHE A 1 91 ? -2.811 -7.128 -8.610 1.00 93.69 91 PHE A O 1
ATOM 756 N N . PHE A 1 92 ? -1.559 -5.845 -9.939 1.00 94.88 92 PHE A N 1
ATOM 757 C CA . PHE A 1 92 ? -2.097 -4.603 -9.380 1.00 94.88 92 PHE A CA 1
ATOM 758 C C . PHE A 1 92 ? -3.575 -4.381 -9.730 1.00 94.88 92 PHE A C 1
ATOM 760 O O . PHE A 1 92 ? -4.305 -3.812 -8.919 1.00 94.88 92 PHE A O 1
ATOM 767 N N . ALA A 1 93 ? -4.036 -4.840 -10.897 1.00 94.69 93 ALA A N 1
ATOM 768 C CA . ALA A 1 93 ? -5.451 -4.796 -11.257 1.00 94.69 93 ALA A CA 1
ATOM 769 C C . ALA A 1 93 ? -6.299 -5.655 -10.305 1.00 94.69 93 ALA A C 1
ATOM 771 O O . ALA A 1 93 ? -7.359 -5.215 -9.855 1.00 94.69 93 ALA A O 1
ATOM 772 N N . ASP A 1 94 ? -5.806 -6.836 -9.929 1.00 95.62 94 ASP A N 1
ATOM 773 C CA . ASP A 1 94 ? -6.482 -7.697 -8.957 1.00 95.62 94 ASP A CA 1
ATOM 774 C C . ASP A 1 94 ? -6.493 -7.084 -7.552 1.00 95.62 94 ASP A C 1
ATOM 776 O O . ASP A 1 94 ? -7.525 -7.112 -6.877 1.00 95.62 94 ASP A O 1
ATOM 780 N N . GLN A 1 95 ? -5.402 -6.425 -7.143 1.00 94.00 95 GLN A N 1
ATOM 781 C CA . GLN A 1 95 ? -5.370 -5.662 -5.892 1.00 94.00 95 GLN A CA 1
ATOM 782 C C . GLN A 1 95 ? -6.417 -4.540 -5.881 1.00 94.00 95 GLN A C 1
ATOM 784 O O . GLN A 1 95 ? -7.107 -4.370 -4.880 1.00 94.00 95 GLN A O 1
ATOM 789 N N . ILE A 1 96 ? -6.591 -3.799 -6.982 1.00 94.19 96 ILE A N 1
ATOM 790 C CA . ILE A 1 96 ? -7.628 -2.757 -7.081 1.00 94.19 96 ILE A CA 1
ATOM 791 C C . ILE A 1 96 ? -9.023 -3.366 -6.900 1.00 94.19 96 ILE A C 1
ATOM 793 O O . ILE A 1 96 ? -9.787 -2.881 -6.067 1.00 94.19 96 ILE A O 1
ATOM 797 N N . ARG A 1 97 ? -9.327 -4.469 -7.595 1.00 95.19 97 ARG A N 1
ATOM 798 C CA . ARG A 1 97 ? -10.619 -5.171 -7.474 1.00 95.19 97 ARG A CA 1
ATOM 799 C C . ARG A 1 97 ? -10.886 -5.651 -6.048 1.00 95.19 97 ARG A C 1
ATOM 801 O O . ARG A 1 97 ? -12.014 -5.566 -5.568 1.00 95.19 97 ARG A O 1
ATOM 808 N N . ALA A 1 98 ? -9.864 -6.165 -5.363 1.00 93.81 98 ALA A N 1
ATOM 809 C CA . ALA A 1 98 ? -9.981 -6.597 -3.972 1.00 93.81 98 ALA A CA 1
ATOM 810 C C . ALA A 1 98 ? -10.318 -5.422 -3.041 1.00 93.81 98 ALA A C 1
ATOM 812 O O . ALA A 1 98 ? -11.164 -5.550 -2.157 1.00 93.81 98 ALA A O 1
ATOM 813 N N . VAL A 1 99 ? -9.695 -4.264 -3.269 1.00 92.50 99 VAL A N 1
ATOM 814 C CA . VAL A 1 99 ? -9.951 -3.043 -2.496 1.00 92.50 99 VAL A CA 1
ATOM 815 C C . VAL A 1 99 ? -11.351 -2.499 -2.764 1.00 92.50 99 VAL A C 1
ATOM 817 O O . VAL A 1 99 ? -12.035 -2.122 -1.822 1.00 92.50 99 VAL A O 1
ATOM 820 N N . GLU A 1 100 ? -11.813 -2.499 -4.013 1.00 92.38 100 GLU A N 1
ATOM 821 C CA . GLU A 1 100 ? -13.178 -2.085 -4.367 1.00 92.38 100 GLU A CA 1
ATOM 822 C C . GLU A 1 100 ? -14.236 -2.977 -3.711 1.00 92.38 100 GLU A C 1
ATOM 824 O O . GLU A 1 100 ? -15.202 -2.474 -3.139 1.00 92.38 100 GLU A O 1
ATOM 829 N N . LYS A 1 101 ? -14.023 -4.300 -3.708 1.00 92.75 101 LYS A N 1
ATOM 830 C CA . LYS A 1 101 ? -14.883 -5.232 -2.964 1.00 92.75 101 LYS A CA 1
ATOM 831 C C . LYS A 1 101 ? -14.892 -4.919 -1.471 1.00 92.75 101 LYS A C 1
ATOM 833 O O . LYS A 1 101 ? -15.960 -4.905 -0.872 1.00 92.75 101 LYS A O 1
ATOM 838 N N . LEU A 1 102 ? -13.725 -4.640 -0.888 1.00 89.44 102 LEU A N 1
ATOM 839 C CA . LEU A 1 102 ? -13.618 -4.284 0.524 1.00 89.44 102 LEU A CA 1
ATOM 840 C C . LEU A 1 102 ? -14.400 -3.005 0.845 1.00 89.44 102 LEU A C 1
ATOM 842 O O . LEU A 1 102 ? -15.117 -2.995 1.836 1.00 89.44 102 LEU A O 1
ATOM 846 N N . ILE A 1 103 ? -14.310 -1.962 0.010 1.00 89.69 103 ILE A N 1
ATOM 847 C CA . ILE A 1 103 ? -15.107 -0.733 0.177 1.00 89.69 103 ILE A CA 1
ATOM 848 C C . ILE A 1 103 ? -16.601 -1.077 0.182 1.00 89.69 103 ILE A C 1
ATOM 850 O O . ILE A 1 103 ? -17.305 -0.698 1.110 1.00 89.69 103 ILE A O 1
ATOM 854 N N . ASN A 1 104 ? -17.068 -1.852 -0.801 1.00 87.06 104 ASN A N 1
ATOM 855 C CA . ASN A 1 104 ? -18.482 -2.221 -0.903 1.00 87.06 104 ASN A CA 1
ATOM 856 C C . ASN A 1 104 ? -18.966 -3.043 0.305 1.00 87.06 104 ASN A C 1
ATOM 858 O O . ASN A 1 104 ? -20.093 -2.860 0.750 1.00 87.06 104 ASN A O 1
ATOM 862 N N . THR A 1 105 ? -18.123 -3.923 0.859 1.00 87.19 105 THR A N 1
ATOM 863 C CA . THR A 1 105 ? -18.441 -4.679 2.082 1.00 87.19 105 THR A CA 1
ATOM 864 C C . THR A 1 105 ? -18.391 -3.823 3.352 1.00 87.19 105 THR A C 1
ATOM 866 O O . THR A 1 105 ? -19.089 -4.141 4.302 1.00 87.19 105 THR A O 1
ATOM 869 N N . GLN A 1 106 ? -17.562 -2.775 3.420 1.00 75.38 106 GLN A N 1
ATOM 870 C CA . GLN A 1 106 ? -17.476 -1.895 4.599 1.00 75.38 106 GLN A CA 1
ATOM 871 C C . GLN A 1 106 ? -18.602 -0.850 4.659 1.00 75.38 106 GLN A C 1
ATOM 873 O O . GLN A 1 106 ? -18.897 -0.352 5.739 1.00 75.38 106 GLN A O 1
ATOM 878 N N . GLU A 1 107 ? -19.189 -0.498 3.515 1.00 63.84 107 GLU A N 1
ATOM 879 C CA . GLU A 1 107 ? -20.274 0.490 3.397 1.00 63.84 107 GLU A CA 1
ATOM 880 C C . GLU A 1 107 ? -21.682 -0.149 3.449 1.00 63.84 107 GLU A C 1
ATOM 882 O O . GLU A 1 107 ? -22.675 0.557 3.278 1.00 63.84 107 GLU A O 1
ATOM 887 N N . SER A 1 108 ? -21.775 -1.470 3.662 1.00 54.31 108 SER A N 1
ATOM 888 C CA . SER A 1 108 ? -23.033 -2.224 3.845 1.00 54.31 108 SER A CA 1
ATOM 889 C C . SER A 1 108 ? -23.223 -2.626 5.303 1.00 54.31 108 SER A C 1
ATOM 891 O O . SER A 1 108 ? -24.384 -2.602 5.765 1.00 54.31 108 SER A O 1
#

pLDDT: mean 75.29, std 17.55, range [38.62, 95.62]

Foldseek 3Di:
DDDDDDDDDPPPVVVVVVVVVVVVCCVVCVDDDPDPPDDDDPDPPPPPDPPPPLVPQDPVVLVVCVVVVVLVVSLSSLVSVCVVCVVCNVVSVVVNVVSVVVVVVVVD